Protein AF-S5XT01-F1 (afdb_monomer_lite)

Foldseek 3Di:
DVVVVVVVVVLVVVLVVVVVVLVVQWDADPVVRDIHGNVVSVVVSVVVVVVSVVVVVVVVVCVVVVHDD

pLDDT: mean 80.85, std 6.83, range [57.91, 89.44]

Radius of gyration: 17.01 Å; chains: 1; bounding box: 36×29×48 Å

InterPro domains:
  IPR058159 Bacteriophage holin Pam3 gp28 [PF23987] (4-64)

Structure (mmCIF, N/CA/C/O backbone):
data_AF-S5XT01-F1
#
_entry.id   AF-S5XT01-F1
#
loop_
_atom_site.group_PDB
_atom_site.id
_atom_site.type_symbol
_atom_site.label_atom_id
_atom_site.label_alt_id
_atom_site.label_comp_id
_atom_site.label_asym_id
_atom_site.label_entity_id
_atom_site.label_seq_id
_atom_site.pdbx_PDB_ins_code
_atom_site.Cartn_x
_atom_site.Cartn_y
_atom_site.Cartn_z
_atom_site.occupancy
_atom_site.B_iso_or_equiv
_atom_site.auth_seq_id
_atom_site.auth_comp_id
_atom_site.auth_asym_id
_atom_site.auth_atom_id
_atom_site.pdbx_PDB_model_num
ATOM 1 N N . MET A 1 1 ? -8.252 -20.901 15.263 1.00 61.94 1 MET A N 1
ATOM 2 C CA . MET A 1 1 ? -7.074 -20.236 14.650 1.00 61.94 1 MET A CA 1
ATOM 3 C C . MET A 1 1 ? -7.234 -19.962 13.152 1.00 61.94 1 MET A C 1
ATOM 5 O O . MET A 1 1 ? -6.733 -18.943 12.696 1.00 61.94 1 MET A O 1
ATOM 9 N N . LEU A 1 2 ? -7.973 -20.788 12.396 1.00 74.25 2 LEU A N 1
ATOM 10 C CA . LEU A 1 2 ? -8.180 -20.610 10.947 1.00 74.25 2 LEU A CA 1
ATOM 11 C C . LEU A 1 2 ? -8.678 -19.203 10.548 1.00 74.25 2 LEU A C 1
ATOM 13 O O . LEU A 1 2 ? -8.161 -18.603 9.613 1.00 74.25 2 LEU A O 1
ATOM 17 N N . GLY A 1 3 ? -9.624 -18.640 11.310 1.00 75.38 3 GLY A N 1
ATOM 18 C CA . GLY A 1 3 ? -10.162 -17.298 11.050 1.00 75.38 3 GLY A CA 1
ATOM 19 C C . GLY A 1 3 ? -9.146 -16.161 11.217 1.00 75.38 3 GLY A C 1
ATOM 20 O O . GLY A 1 3 ? -9.206 -15.183 10.482 1.00 75.38 3 GLY A O 1
ATOM 21 N N . GLN A 1 4 ? -8.176 -16.291 12.130 1.00 78.12 4 GLN A N 1
ATOM 22 C CA . GLN A 1 4 ? -7.104 -15.298 12.292 1.00 78.12 4 GLN A CA 1
ATOM 23 C C . GLN A 1 4 ? -6.097 -15.372 11.141 1.00 78.12 4 GLN A C 1
ATOM 25 O O . GLN A 1 4 ? -5.673 -14.336 10.637 1.00 78.12 4 GLN A O 1
ATOM 30 N N . ILE A 1 5 ? -5.767 -16.585 10.690 1.00 80.81 5 ILE A N 1
ATOM 31 C CA . ILE A 1 5 ? -4.878 -16.814 9.544 1.00 80.81 5 ILE A CA 1
ATOM 32 C C . ILE A 1 5 ? -5.507 -16.244 8.267 1.00 80.81 5 ILE A C 1
ATOM 34 O O . ILE A 1 5 ? -4.862 -15.476 7.558 1.00 80.81 5 ILE A O 1
ATOM 38 N N . ALA A 1 6 ? -6.788 -16.531 8.020 1.00 79.12 6 ALA A N 1
ATOM 39 C CA . ALA A 1 6 ? -7.524 -15.973 6.887 1.00 79.12 6 ALA A CA 1
ATOM 40 C C 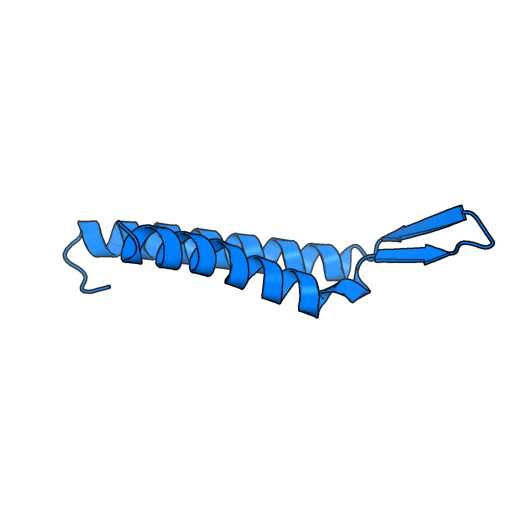. ALA A 1 6 ? -7.550 -14.434 6.910 1.00 79.12 6 ALA A C 1
ATOM 42 O O . ALA A 1 6 ? -7.415 -13.796 5.866 1.00 79.12 6 ALA A O 1
ATOM 43 N N . LEU A 1 7 ? -7.670 -13.827 8.097 1.00 81.19 7 LEU A N 1
ATOM 44 C CA . LEU A 1 7 ? -7.624 -12.375 8.262 1.00 81.19 7 LEU A CA 1
ATOM 45 C C . LEU A 1 7 ? -6.252 -11.805 7.875 1.00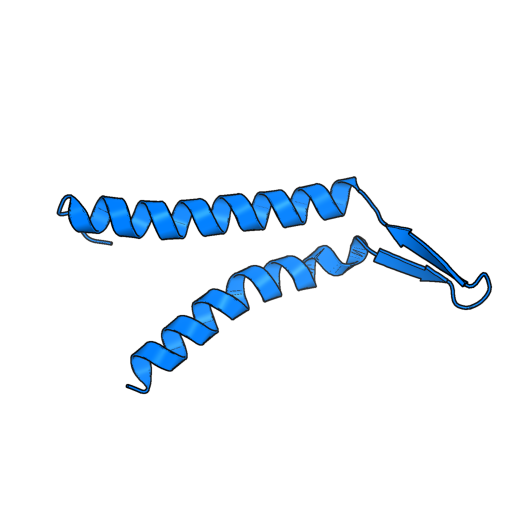 81.19 7 LEU A C 1
ATOM 47 O O . LEU A 1 7 ? -6.190 -10.841 7.120 1.00 81.19 7 LEU A O 1
ATOM 51 N N . ILE A 1 8 ? -5.164 -12.411 8.367 1.00 83.50 8 ILE A N 1
ATOM 52 C CA . ILE A 1 8 ? -3.784 -11.998 8.060 1.00 83.50 8 ILE A CA 1
ATOM 53 C C . ILE A 1 8 ? -3.523 -12.089 6.557 1.00 83.50 8 ILE A C 1
ATOM 55 O O . ILE A 1 8 ? -3.019 -11.135 5.968 1.00 83.50 8 ILE A O 1
ATOM 59 N N . ILE A 1 9 ? -3.930 -13.193 5.927 1.00 81.44 9 ILE A N 1
ATOM 60 C CA . ILE A 1 9 ? -3.819 -13.372 4.476 1.00 81.44 9 ILE A CA 1
ATOM 61 C C . ILE A 1 9 ? -4.557 -12.242 3.749 1.00 81.44 9 ILE A C 1
ATOM 63 O O . ILE A 1 9 ? -3.992 -11.621 2.856 1.00 81.44 9 ILE A O 1
ATOM 67 N N . ARG A 1 10 ? -5.778 -11.893 4.173 1.00 79.06 10 ARG A N 1
ATOM 68 C CA . ARG A 1 10 ? -6.543 -10.777 3.591 1.00 79.06 10 ARG A CA 1
ATOM 69 C C . ARG A 1 10 ? -5.822 -9.435 3.729 1.00 79.06 10 ARG A C 1
ATOM 71 O O . ARG A 1 10 ? -5.792 -8.661 2.777 1.00 79.06 10 ARG A O 1
ATOM 78 N N . TYR A 1 11 ? -5.216 -9.181 4.891 1.00 83.88 11 TYR A N 1
ATOM 79 C CA . TYR A 1 11 ? -4.458 -7.954 5.141 1.00 83.88 11 TYR A CA 1
ATOM 80 C C . TYR A 1 11 ? -3.216 -7.820 4.250 1.00 83.88 11 TYR A C 1
ATOM 82 O O . TYR A 1 11 ? -2.775 -6.701 3.995 1.00 83.88 11 TYR A O 1
ATOM 90 N N . ILE A 1 12 ? -2.661 -8.934 3.782 1.00 84.25 12 ILE A N 1
ATOM 91 C CA . ILE A 1 12 ? -1.526 -8.960 2.857 1.00 84.25 12 ILE A CA 1
ATOM 92 C C . ILE A 1 12 ? -2.015 -8.877 1.408 1.00 84.25 12 ILE A C 1
ATOM 94 O O . ILE A 1 12 ? -1.450 -8.134 0.612 1.00 84.25 12 ILE A O 1
ATOM 98 N N . LEU A 1 13 ? -3.091 -9.589 1.067 1.00 81.19 13 LEU A N 1
ATOM 99 C CA . LEU A 1 13 ? -3.621 -9.642 -0.294 1.00 81.19 13 LEU A CA 1
ATOM 100 C C . LEU A 1 13 ? -4.165 -8.299 -0.787 1.00 81.19 13 LEU A C 1
ATOM 102 O O . LEU A 1 13 ? -4.012 -8.011 -1.965 1.00 81.19 13 LEU A O 1
ATOM 106 N N . TYR A 1 14 ? -4.767 -7.465 0.066 1.00 82.94 14 TYR A N 1
ATOM 107 C CA . TYR A 1 14 ? -5.269 -6.150 -0.361 1.00 82.94 14 TYR A CA 1
ATOM 108 C C . TYR A 1 14 ? -4.184 -5.202 -0.900 1.00 82.94 14 TYR A C 1
ATOM 110 O O . TYR A 1 14 ? -4.330 -4.728 -2.028 1.00 82.94 14 TYR A O 1
ATOM 118 N N . PRO A 1 15 ? -3.093 -4.925 -0.163 1.00 80.12 15 PRO A N 1
ATOM 119 C CA . PRO A 1 15 ? -2.018 -4.088 -0.681 1.00 80.12 15 PRO A CA 1
ATOM 120 C C . PRO A 1 15 ? -1.292 -4.748 -1.858 1.00 80.12 15 PRO A C 1
ATOM 122 O O . PRO A 1 15 ? -0.918 -4.051 -2.795 1.00 80.12 15 PRO A O 1
ATOM 125 N N . LEU A 1 16 ? -1.145 -6.080 -1.856 1.00 79.00 16 LEU A N 1
ATOM 126 C CA . LEU A 1 16 ? -0.573 -6.815 -2.989 1.00 79.00 16 LEU A CA 1
ATOM 127 C C . LEU A 1 16 ? -1.427 -6.692 -4.249 1.00 79.00 16 LEU A C 1
ATOM 129 O O . LEU A 1 16 ? -0.882 -6.438 -5.312 1.00 79.00 16 LEU A O 1
ATOM 133 N N . ALA A 1 17 ? -2.748 -6.823 -4.144 1.00 76.62 17 ALA A N 1
ATOM 134 C CA . ALA A 1 17 ? -3.654 -6.639 -5.271 1.00 76.62 17 ALA A CA 1
ATOM 135 C C . ALA A 1 17 ? -3.570 -5.207 -5.820 1.00 76.62 17 ALA A C 1
ATOM 137 O O . ALA A 1 17 ? -3.480 -5.038 -7.030 1.00 76.62 17 ALA A O 1
ATOM 138 N N . GLY A 1 18 ? -3.506 -4.196 -4.943 1.00 75.50 18 GLY A N 1
ATOM 139 C CA . GLY A 1 18 ? -3.296 -2.799 -5.340 1.00 75.50 18 GLY A CA 1
ATOM 140 C C . GLY A 1 18 ? -1.951 -2.563 -6.040 1.00 75.50 18 GLY A C 1
ATOM 141 O O . GLY A 1 18 ? -1.893 -1.897 -7.072 1.00 75.50 18 GLY A O 1
ATOM 142 N N . ALA A 1 19 ? -0.873 -3.160 -5.527 1.00 73.06 19 ALA A N 1
ATOM 143 C CA . ALA A 1 19 ? 0.447 -3.098 -6.151 1.00 73.06 19 ALA A CA 1
ATOM 144 C C . ALA A 1 19 ? 0.487 -3.840 -7.500 1.00 73.06 19 ALA A C 1
ATOM 146 O O . ALA A 1 19 ? 1.090 -3.352 -8.452 1.00 73.06 19 ALA A O 1
ATOM 147 N N . LEU A 1 20 ? -0.197 -4.983 -7.607 1.00 68.88 20 LEU A N 1
ATOM 148 C CA . LEU A 1 20 ? -0.308 -5.758 -8.844 1.00 68.88 20 LEU A CA 1
ATOM 149 C C . LEU A 1 20 ? -1.106 -5.006 -9.915 1.00 68.88 20 LEU A C 1
ATOM 151 O O . LEU A 1 20 ? -0.708 -4.990 -11.074 1.00 68.88 20 LEU A O 1
ATOM 155 N N . THR A 1 21 ? -2.188 -4.315 -9.547 1.00 66.88 21 THR A N 1
ATOM 156 C CA . THR A 1 21 ? -2.908 -3.443 -10.492 1.00 66.88 21 THR A CA 1
ATOM 157 C C . THR A 1 21 ? -2.074 -2.257 -10.969 1.00 66.88 21 THR A C 1
ATOM 159 O O . THR A 1 21 ? -2.371 -1.685 -12.012 1.00 66.88 21 THR A O 1
ATOM 162 N N . ALA A 1 22 ? -1.017 -1.907 -10.236 1.00 67.94 22 ALA A N 1
ATOM 163 C CA . ALA A 1 22 ? -0.119 -0.817 -10.576 1.00 67.94 22 ALA A CA 1
ATOM 164 C C . ALA A 1 22 ? 1.137 -1.260 -11.345 1.00 67.94 22 ALA A C 1
ATOM 166 O O . ALA A 1 22 ? 1.964 -0.401 -11.627 1.00 67.94 22 ALA A O 1
ATOM 167 N N . LEU A 1 23 ? 1.281 -2.546 -11.715 1.00 65.69 23 LEU A N 1
ATOM 168 C CA . LEU A 1 23 ? 2.464 -3.163 -12.358 1.00 65.69 23 LEU A CA 1
ATOM 169 C C . LEU A 1 23 ? 3.052 -2.441 -13.590 1.00 65.69 23 LEU A C 1
ATOM 171 O O . LEU A 1 23 ? 4.117 -2.832 -14.054 1.00 65.69 23 LEU A O 1
ATOM 175 N N . GLY A 1 24 ? 2.435 -1.371 -14.090 1.00 68.81 24 GLY A N 1
ATOM 176 C CA . GLY A 1 24 ? 3.055 -0.456 -15.049 1.00 68.81 24 GLY A CA 1
ATOM 177 C C . GLY A 1 24 ? 4.291 0.294 -14.526 1.00 68.81 24 GLY A C 1
ATOM 178 O O . GLY A 1 24 ? 4.996 0.889 -15.331 1.00 68.81 24 GLY A O 1
ATOM 179 N N . PHE A 1 25 ? 4.604 0.255 -13.221 1.00 75.75 25 PHE A N 1
ATOM 180 C CA . PHE A 1 25 ? 5.718 1.030 -12.652 1.00 75.75 25 PHE A CA 1
ATOM 181 C C . PHE A 1 25 ? 7.127 0.485 -12.957 1.00 75.75 25 PHE A C 1
ATOM 183 O O . PHE A 1 25 ? 8.098 1.217 -12.758 1.00 75.75 25 PHE A O 1
ATOM 190 N N . VAL A 1 26 ? 7.270 -0.758 -13.437 1.00 78.88 26 VAL A N 1
ATOM 191 C CA . VAL A 1 26 ? 8.559 -1.320 -13.890 1.00 78.88 26 VAL A CA 1
ATOM 192 C C . VAL A 1 26 ? 8.403 -1.960 -15.259 1.00 78.88 26 VAL A C 1
ATOM 194 O O . VAL A 1 26 ? 7.554 -2.823 -15.453 1.00 78.88 26 VAL A O 1
ATOM 197 N N . SER A 1 27 ? 9.279 -1.579 -16.184 1.00 83.94 27 SER A N 1
ATOM 198 C CA . SER A 1 27 ? 9.442 -2.229 -17.480 1.00 83.94 27 SER A CA 1
ATOM 199 C C . SER A 1 27 ? 10.874 -2.733 -17.613 1.00 83.94 27 SER A C 1
ATOM 201 O O . SER A 1 27 ? 11.820 -2.010 -17.295 1.00 83.94 27 SER A O 1
ATOM 203 N N . PHE A 1 28 ? 11.039 -3.975 -18.055 1.00 82.88 28 PHE A N 1
ATOM 204 C CA . PHE A 1 28 ? 12.345 -4.552 -18.345 1.00 82.88 28 PHE A CA 1
ATOM 205 C C . PHE A 1 28 ? 12.471 -4.781 -19.846 1.00 82.88 28 PHE A C 1
ATOM 207 O O . PHE A 1 28 ? 11.636 -5.457 -20.444 1.00 82.88 28 PHE A O 1
ATOM 214 N N . ASP A 1 29 ? 13.513 -4.207 -20.439 1.00 86.81 29 ASP A N 1
ATOM 215 C CA . ASP A 1 29 ? 13.881 -4.446 -21.828 1.00 86.81 29 ASP A CA 1
ATOM 216 C C . ASP A 1 29 ? 15.017 -5.475 -21.881 1.00 86.81 29 ASP A C 1
ATOM 218 O O . ASP A 1 29 ? 16.170 -5.169 -21.567 1.00 86.81 29 ASP A O 1
ATOM 222 N N . GLU A 1 30 ? 14.684 -6.702 -22.287 1.00 84.88 30 GLU A N 1
ATOM 223 C CA . GLU A 1 30 ? 15.637 -7.808 -22.438 1.00 84.88 30 GLU A CA 1
ATOM 224 C C . GLU A 1 30 ? 16.706 -7.540 -23.505 1.00 84.88 30 GLU A C 1
ATOM 226 O O . GLU A 1 30 ? 17.818 -8.052 -23.387 1.00 84.88 30 GLU A O 1
ATOM 231 N N . ALA A 1 31 ? 16.409 -6.729 -24.526 1.00 86.06 31 ALA A N 1
ATOM 232 C CA . ALA A 1 31 ? 17.341 -6.471 -25.620 1.00 86.06 31 ALA A CA 1
ATOM 233 C C . ALA A 1 31 ? 18.484 -5.540 -25.196 1.00 86.06 31 ALA A C 1
ATOM 235 O O . ALA A 1 31 ? 19.615 -5.686 -25.662 1.00 86.06 31 ALA A O 1
ATOM 236 N N . THR A 1 32 ? 18.196 -4.587 -24.308 1.00 86.88 32 THR A N 1
ATOM 237 C CA . THR A 1 32 ? 19.183 -3.623 -23.800 1.00 86.88 32 THR A CA 1
ATOM 238 C C . THR A 1 32 ? 19.648 -3.928 -22.375 1.00 86.88 32 THR A C 1
ATOM 240 O O . THR A 1 32 ? 20.589 -3.299 -21.895 1.00 86.88 32 THR A O 1
ATOM 243 N N . GLY A 1 33 ? 19.015 -4.887 -21.69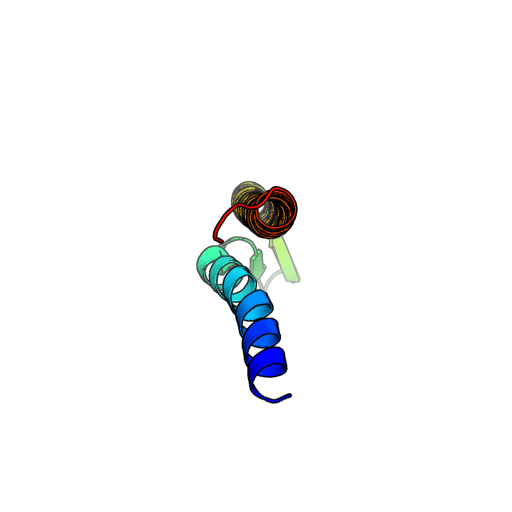1 1.00 88.31 33 GLY A N 1
ATOM 244 C CA . GLY A 1 33 ? 19.257 -5.177 -20.277 1.00 88.31 33 GLY A CA 1
ATOM 245 C C . GLY A 1 33 ? 18.826 -4.036 -19.348 1.00 88.31 33 GLY A C 1
ATOM 246 O O . GLY A 1 33 ? 19.316 -3.944 -18.221 1.00 88.31 33 GLY A O 1
ATOM 247 N N . THR A 1 34 ? 17.945 -3.146 -19.812 1.00 89.44 34 THR A N 1
ATOM 248 C CA . THR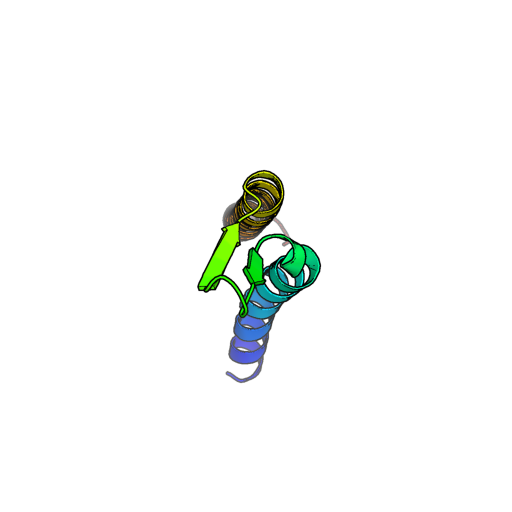 A 1 34 ? 17.584 -1.917 -19.094 1.00 89.44 34 THR A CA 1
ATOM 249 C C . THR A 1 34 ? 16.326 -2.121 -18.259 1.00 89.44 34 THR A C 1
ATOM 251 O O . THR A 1 34 ? 15.280 -2.525 -18.766 1.00 89.44 34 THR A O 1
ATOM 254 N N . LEU A 1 35 ? 16.407 -1.773 -16.974 1.00 86.38 35 LEU A N 1
ATOM 255 C CA . LEU A 1 35 ? 15.257 -1.688 -16.076 1.00 86.38 35 LEU A CA 1
ATOM 256 C C . LEU A 1 35 ? 14.762 -0.236 -16.019 1.00 86.38 35 LEU A C 1
ATOM 258 O O . LEU A 1 35 ? 15.449 0.641 -15.495 1.00 86.38 35 LEU A O 1
ATOM 262 N N . THR A 1 36 ? 13.563 0.016 -16.533 1.00 87.25 36 THR A N 1
ATOM 263 C CA . THR A 1 36 ? 12.900 1.322 -16.457 1.00 87.25 36 THR A CA 1
ATOM 264 C C . THR A 1 36 ? 11.934 1.332 -15.284 1.00 87.25 36 THR A C 1
ATOM 266 O O . THR A 1 36 ? 11.041 0.490 -15.211 1.00 87.25 36 THR A O 1
ATOM 269 N N . VAL A 1 37 ? 12.092 2.296 -14.377 1.00 83.06 37 VAL A N 1
ATOM 270 C CA . VAL A 1 37 ? 11.195 2.490 -13.231 1.00 83.06 37 VAL A CA 1
ATOM 271 C C . VAL A 1 37 ? 10.460 3.815 -13.387 1.00 83.06 37 VAL A C 1
ATOM 273 O O . VAL A 1 37 ? 11.078 4.881 -13.405 1.00 83.06 37 VAL A O 1
ATOM 276 N N . TYR A 1 38 ? 9.135 3.760 -13.461 1.00 86.12 38 TYR A N 1
ATOM 277 C CA . TYR A 1 38 ? 8.286 4.943 -13.514 1.00 86.12 38 TYR A CA 1
ATOM 278 C C . TYR A 1 38 ? 8.033 5.442 -12.091 1.00 86.12 38 TYR A C 1
ATOM 280 O O . TYR A 1 38 ? 7.211 4.911 -11.344 1.00 86.12 38 TYR A O 1
ATOM 288 N N . LEU A 1 39 ? 8.772 6.483 -11.698 1.00 83.88 39 LEU A N 1
ATOM 289 C CA . LEU A 1 39 ? 8.739 7.024 -10.335 1.00 83.88 39 LEU A CA 1
ATOM 290 C C . LEU A 1 39 ? 7.357 7.537 -9.919 1.00 83.88 39 LEU A C 1
ATOM 292 O O . LEU A 1 39 ? 7.015 7.462 -8.742 1.00 83.88 39 LEU A O 1
ATOM 296 N N . ASN A 1 40 ? 6.565 8.048 -10.865 1.00 84.62 40 ASN A N 1
ATOM 297 C CA . ASN A 1 40 ? 5.220 8.538 -10.571 1.00 84.62 40 ASN A CA 1
ATOM 298 C C . ASN A 1 40 ? 4.287 7.384 -10.170 1.00 84.62 40 ASN A C 1
ATOM 300 O O . ASN A 1 40 ? 3.617 7.453 -9.143 1.00 84.62 40 ASN A O 1
ATOM 304 N N . ASP A 1 41 ? 4.323 6.279 -10.914 1.00 81.38 41 ASP A N 1
ATOM 305 C CA . ASP A 1 41 ? 3.520 5.091 -10.612 1.00 81.38 41 ASP A CA 1
ATOM 306 C C . ASP A 1 41 ? 3.988 4.424 -9.313 1.00 81.38 41 ASP A C 1
ATOM 308 O O . ASP A 1 41 ? 3.174 4.030 -8.475 1.00 81.38 41 ASP A O 1
ATOM 312 N N . LEU A 1 42 ? 5.304 4.393 -9.076 1.00 81.62 42 LEU A N 1
ATOM 313 C CA . LEU A 1 42 ? 5.866 3.940 -7.806 1.00 81.62 42 LEU A CA 1
ATOM 314 C C . LEU A 1 42 ? 5.382 4.804 -6.629 1.00 81.62 42 LEU A C 1
ATOM 316 O O . LEU A 1 42 ? 5.020 4.270 -5.579 1.00 81.62 42 LEU A O 1
ATOM 320 N N . ALA A 1 43 ? 5.334 6.129 -6.793 1.00 83.88 43 ALA A N 1
ATOM 321 C CA . ALA A 1 43 ? 4.831 7.039 -5.768 1.00 83.88 43 ALA A CA 1
ATOM 322 C C . ALA A 1 43 ? 3.345 6.793 -5.461 1.00 83.88 43 ALA A C 1
ATOM 324 O O . ALA A 1 43 ? 2.963 6.802 -4.291 1.00 83.88 43 ALA A O 1
ATOM 325 N N . VAL A 1 44 ? 2.520 6.505 -6.475 1.00 84.00 44 VAL A N 1
ATOM 326 C CA . VAL A 1 44 ? 1.102 6.146 -6.294 1.00 84.00 44 VAL A CA 1
ATOM 327 C C . VAL A 1 44 ? 0.955 4.848 -5.494 1.00 84.00 44 VAL A C 1
ATOM 329 O O . VAL A 1 44 ? 0.163 4.797 -4.550 1.00 84.00 44 VAL A O 1
ATOM 332 N N . VAL A 1 45 ? 1.753 3.820 -5.803 1.00 83.81 45 VAL A N 1
ATOM 333 C CA . VAL A 1 45 ? 1.761 2.554 -5.046 1.00 83.81 45 VAL A CA 1
ATOM 334 C C . VAL A 1 45 ? 2.148 2.787 -3.589 1.00 83.81 45 VAL A C 1
ATOM 336 O O . VAL A 1 45 ? 1.450 2.334 -2.678 1.00 83.81 45 VAL A O 1
ATOM 339 N N . LEU A 1 46 ? 3.236 3.523 -3.351 1.00 83.81 46 LEU A N 1
ATOM 340 C CA . LEU A 1 46 ? 3.708 3.829 -2.001 1.00 83.81 46 LEU A CA 1
ATOM 341 C C . LEU A 1 46 ? 2.685 4.661 -1.219 1.00 83.81 46 LEU A C 1
ATOM 343 O O . LEU A 1 46 ? 2.430 4.368 -0.051 1.00 83.81 46 LEU A O 1
ATOM 347 N N . ALA A 1 47 ? 2.045 5.643 -1.854 1.00 85.06 47 ALA A N 1
ATOM 348 C CA . ALA A 1 47 ? 0.978 6.426 -1.239 1.00 85.06 47 ALA A CA 1
ATOM 349 C C . ALA A 1 47 ? -0.219 5.543 -0.849 1.00 85.06 47 ALA A C 1
ATOM 351 O O . ALA A 1 47 ? -0.710 5.636 0.278 1.00 85.06 47 ALA A O 1
ATOM 352 N N . GLY A 1 48 ? -0.644 4.632 -1.731 1.00 83.81 48 GLY A N 1
ATOM 353 C CA . GLY A 1 48 ? -1.695 3.656 -1.440 1.00 83.81 48 GLY A CA 1
ATOM 354 C C . GLY A 1 48 ? -1.351 2.755 -0.249 1.00 83.81 48 GLY A C 1
ATOM 355 O O . GLY A 1 48 ? -2.186 2.553 0.636 1.00 83.81 48 GLY A O 1
ATOM 356 N N . LEU A 1 49 ? -0.104 2.277 -0.169 1.00 84.81 49 LEU A N 1
ATOM 357 C CA . LEU A 1 49 ? 0.393 1.486 0.962 1.00 84.81 49 LEU A CA 1
ATOM 358 C C . LEU A 1 49 ? 0.386 2.275 2.277 1.00 84.81 49 LEU A C 1
ATOM 360 O O . LEU A 1 49 ? -0.035 1.744 3.307 1.00 84.81 49 LEU A O 1
ATOM 364 N N . VAL A 1 50 ? 0.812 3.540 2.250 1.00 87.12 50 VAL A N 1
ATOM 365 C CA . VAL A 1 50 ? 0.800 4.421 3.427 1.00 87.12 50 VAL A CA 1
ATOM 366 C C . VAL A 1 50 ? -0.631 4.665 3.910 1.00 87.12 50 VAL A C 1
ATOM 368 O O . VAL A 1 50 ? -0.898 4.518 5.102 1.00 87.12 50 VAL A O 1
ATOM 371 N N . ILE A 1 51 ? -1.568 4.970 3.005 1.00 86.31 51 ILE A N 1
ATOM 372 C CA . ILE A 1 51 ? -2.988 5.178 3.344 1.00 86.31 51 ILE A CA 1
ATOM 373 C C . ILE A 1 51 ? -3.599 3.902 3.924 1.00 86.31 51 ILE A C 1
ATOM 375 O O . ILE A 1 51 ? -4.309 3.949 4.933 1.00 86.31 51 ILE A O 1
ATOM 379 N N . TYR A 1 52 ? -3.306 2.752 3.319 1.00 85.94 52 TYR A N 1
ATOM 380 C CA . TYR A 1 52 ? -3.757 1.463 3.822 1.00 85.94 52 TYR A CA 1
ATOM 381 C C . TYR A 1 52 ? -3.247 1.212 5.245 1.00 85.94 52 TYR A C 1
ATOM 383 O O . TYR A 1 52 ? -4.045 0.981 6.155 1.00 85.94 52 TYR A O 1
ATOM 391 N N . ALA A 1 53 ? -1.937 1.338 5.471 1.00 85.12 53 ALA A N 1
ATOM 392 C CA . ALA A 1 53 ? -1.334 1.164 6.789 1.00 85.12 53 ALA A CA 1
ATOM 393 C C . ALA A 1 53 ? -1.927 2.135 7.824 1.00 85.12 53 ALA A C 1
ATOM 395 O O . ALA A 1 53 ? -2.299 1.7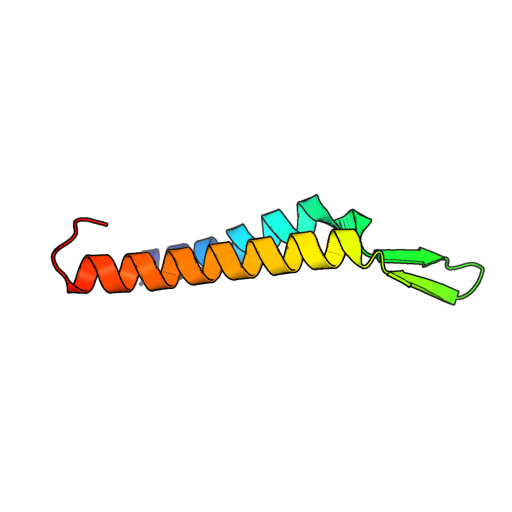14 8.922 1.00 85.12 53 ALA A O 1
ATOM 396 N N . ALA A 1 54 ? -2.088 3.410 7.458 1.00 86.00 54 ALA A N 1
ATOM 397 C CA . ALA A 1 54 ? -2.712 4.419 8.306 1.00 86.00 54 ALA A CA 1
ATOM 398 C C . ALA A 1 54 ? -4.152 4.039 8.672 1.00 86.00 54 ALA A C 1
ATOM 400 O O . ALA A 1 54 ? -4.531 4.150 9.835 1.00 86.00 54 ALA A O 1
ATOM 401 N N . THR A 1 55 ? -4.930 3.512 7.724 1.00 85.19 55 THR A N 1
ATOM 402 C CA . THR A 1 55 ? -6.311 3.060 7.956 1.00 85.19 55 THR A CA 1
ATOM 403 C C . THR A 1 55 ? -6.358 1.889 8.940 1.00 85.19 55 THR A C 1
ATOM 405 O O . THR A 1 55 ? -7.167 1.890 9.870 1.00 85.19 55 THR A O 1
ATOM 408 N N . VAL A 1 56 ? -5.456 0.910 8.801 1.00 85.88 56 VAL A N 1
ATOM 409 C CA . VAL A 1 56 ? -5.365 -0.228 9.733 1.00 85.88 56 VAL A CA 1
ATOM 410 C C . VAL A 1 56 ? -4.979 0.233 11.140 1.00 85.88 56 VAL A C 1
ATOM 412 O O . VAL A 1 56 ? -5.599 -0.184 12.123 1.00 85.88 56 VAL A O 1
ATOM 415 N N . ILE A 1 57 ? -3.980 1.111 11.255 1.00 87.38 57 ILE A N 1
ATOM 416 C CA . ILE A 1 57 ? -3.547 1.674 12.540 1.00 87.38 57 ILE A CA 1
ATOM 417 C C . ILE A 1 57 ? -4.683 2.485 13.167 1.00 87.38 57 ILE A C 1
ATOM 419 O O . ILE A 1 57 ? -5.008 2.292 14.340 1.00 87.38 57 ILE A O 1
ATOM 423 N N . TRP A 1 58 ? -5.328 3.351 12.388 1.00 85.94 58 TRP A N 1
ATOM 424 C CA . TRP A 1 58 ? -6.412 4.198 12.864 1.00 85.94 58 TRP A CA 1
ATOM 425 C C . TRP A 1 58 ? -7.618 3.381 13.324 1.00 85.94 58 TRP A C 1
ATOM 427 O O . TRP A 1 58 ? -8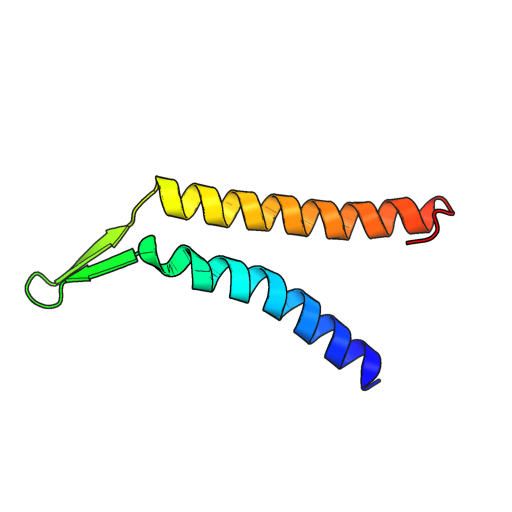.154 3.649 14.395 1.00 85.94 58 TRP A O 1
ATOM 437 N N . SER A 1 59 ? -7.986 2.320 12.598 1.00 82.12 59 SER A N 1
ATOM 438 C CA . SER A 1 59 ? -9.033 1.377 13.013 1.00 82.12 59 SER A CA 1
ATOM 439 C C . SER A 1 59 ? -8.732 0.763 14.388 1.00 82.12 59 SER A C 1
ATOM 441 O O . SER A 1 59 ? -9.599 0.707 15.262 1.00 82.12 59 SER A O 1
ATOM 443 N N . ARG A 1 60 ? -7.471 0.385 14.647 1.00 85.62 60 ARG A N 1
ATOM 444 C CA . ARG A 1 60 ? -7.038 -0.127 15.962 1.00 85.62 60 ARG A CA 1
ATOM 445 C C . ARG A 1 60 ? -7.135 0.941 17.053 1.00 85.62 60 ARG A C 1
ATOM 447 O O . ARG A 1 60 ? -7.554 0.627 18.167 1.00 85.62 60 ARG A O 1
ATOM 454 N N . VAL A 1 61 ? -6.751 2.182 16.754 1.00 85.81 61 VAL A N 1
ATOM 455 C CA . VAL A 1 61 ? -6.849 3.314 17.692 1.00 85.81 61 VAL A CA 1
ATOM 456 C C . VAL A 1 61 ? -8.311 3.636 18.007 1.00 85.81 61 VAL A C 1
ATOM 458 O O . VAL A 1 61 ? -8.661 3.759 19.180 1.00 85.81 61 VAL A O 1
ATOM 461 N N . ALA A 1 62 ? -9.173 3.709 16.993 1.00 85.06 62 ALA A N 1
ATOM 462 C CA . ALA A 1 62 ? -10.606 3.943 17.148 1.00 85.06 62 ALA A CA 1
ATOM 463 C C . ALA A 1 62 ? -11.257 2.855 18.016 1.00 85.06 62 ALA A C 1
ATOM 465 O O . ALA A 1 62 ? -11.981 3.175 18.958 1.00 85.06 62 ALA A O 1
ATOM 466 N N . LYS A 1 63 ? -10.901 1.581 17.795 1.00 85.06 63 LYS A N 1
ATOM 467 C CA . LYS A 1 63 ? -11.371 0.458 18.618 1.00 85.06 63 LYS A CA 1
ATOM 468 C C . LYS A 1 63 ? -10.996 0.603 20.091 1.00 85.06 63 LYS A C 1
ATOM 470 O O . LYS A 1 63 ? -11.823 0.373 20.968 1.00 85.06 63 LYS A O 1
ATOM 475 N N . LYS A 1 64 ? -9.756 1.017 20.379 1.00 80.81 64 LYS A N 1
ATOM 476 C CA . LYS A 1 64 ? -9.292 1.261 21.758 1.00 80.81 64 LYS A CA 1
ATOM 477 C C . LYS A 1 64 ? -10.050 2.395 22.449 1.00 80.81 64 LYS A C 1
ATOM 479 O O . LYS A 1 64 ? -10.139 2.393 23.670 1.00 80.81 64 LYS A O 1
ATOM 484 N N . LYS A 1 65 ? -10.594 3.345 21.687 1.00 85.50 65 LYS A N 1
ATOM 485 C CA . LYS A 1 65 ? -11.388 4.472 22.197 1.00 85.50 65 LYS A CA 1
ATOM 486 C C . LYS A 1 65 ? -12.889 4.165 22.305 1.00 85.50 65 LYS A C 1
ATOM 488 O O . LYS A 1 65 ? -13.673 5.083 22.511 1.00 85.50 65 LYS A O 1
ATOM 493 N N . GLY A 1 66 ? -13.292 2.900 22.168 1.00 83.06 66 GLY A N 1
ATOM 494 C CA . GLY A 1 66 ? -14.697 2.490 22.243 1.00 83.06 66 GLY A CA 1
ATOM 495 C C . GLY A 1 66 ? -15.464 2.624 20.925 1.00 83.06 66 GLY A C 1
ATOM 496 O O . GLY A 1 66 ? -16.681 2.474 20.918 1.00 83.06 66 GLY A O 1
ATOM 497 N N . GLY A 1 67 ? -14.779 2.883 19.807 1.00 72.44 67 GLY A N 1
ATOM 498 C CA . GLY A 1 67 ? -15.397 2.857 18.484 1.00 72.44 67 GLY A CA 1
ATOM 499 C C . GLY A 1 67 ? -15.740 1.430 18.048 1.00 72.44 67 GLY A C 1
ATOM 500 O O . GLY A 1 67 ? -14.915 0.519 18.170 1.00 72.44 67 GLY A O 1
ATOM 501 N N . ALA A 1 68 ? -16.941 1.238 17.501 1.00 63.56 68 ALA A N 1
ATOM 502 C CA . ALA A 1 68 ? -17.277 0.034 16.752 1.00 63.56 68 ALA A CA 1
ATOM 503 C C . ALA A 1 68 ? -16.511 0.086 15.420 1.00 63.56 68 ALA A C 1
ATOM 505 O O . ALA A 1 68 ? -16.766 0.962 14.599 1.00 63.56 68 ALA A O 1
ATOM 506 N N . THR A 1 69 ? -15.503 -0.775 15.265 1.00 57.91 69 THR A N 1
ATOM 507 C CA . THR A 1 69 ? -14.769 -0.937 13.997 1.00 57.91 69 THR A CA 1
ATOM 508 C C . THR A 1 69 ? -15.668 -1.451 12.901 1.00 57.91 69 THR A C 1
ATOM 510 O O . THR A 1 69 ? -16.314 -2.486 13.188 1.00 57.91 69 THR A O 1
#

Sequence (69 aa):
MLGQIALIIRYILYPLAGALTALGFVSFDEATGTLTVYLNDLAVVLAGLVIYAATVIWSRVAKKKGGAT

Organism: NCBI:txid1367847

Secondary structure (DSSP, 8-state):
-HHHHHHHHHHHHHHHHHHHHTGGGEEEETTTTEEEE-HHHHHHHHHHHHHHHHHHHHHHHHHHTT---